Protein AF-A3IWV7-F1 (afdb_monomer_lite)

Foldseek 3Di:
DAAADDPVLLVVLVVVVNDVQVNVVSRVHAKDWAWDPDPPDPVPDLIFIKIQHGSVPKAQQVVVPLADPPQQQNVQSNQFIFGIDRPPPWTWTQRCDPVLHAWIWGPRDSRPRHWPNIFGQDSHPVRQVVVCVVVRNRGLPPDPPDDGPGID

Radius of gyration: 15.08 Å; chains: 1; bounding box: 34×34×36 Å

Sequence (152 aa):
MSLPASETELIKAYKRGVPKELLELYKLGNGMFIGYDSYSDASESHNFRLEIPELSKIQTVQSYGFVCEDAPLYNLTEKWWQFVDNGNGNWLAFDGNQEGYGRILDIFHEEVGYEECHGIIAESITELLDQLVQRDGTDWFGNEEWQPLGYV

pLDDT: mean 85.11, std 15.02, range [40.84, 98.38]

Structure (mmCIF, N/CA/C/O backbone):
data_AF-A3IWV7-F1
#
_entry.id   AF-A3IWV7-F1
#
loop_
_atom_site.group_PDB
_atom_site.id
_atom_site.type_symbol
_atom_site.label_atom_id
_atom_site.label_alt_id
_atom_site.label_comp_id
_atom_site.label_asym_id
_atom_site.label_entity_id
_atom_site.label_seq_id
_atom_site.pdbx_PDB_ins_code
_atom_site.Cartn_x
_atom_site.Cartn_y
_atom_site.Cartn_z
_atom_site.occupancy
_atom_site.B_iso_or_equiv
_atom_site.auth_seq_id
_atom_site.auth_comp_id
_atom_site.auth_asym_id
_atom_site.auth_atom_id
_atom_site.pdbx_PDB_model_num
ATOM 1 N N . MET A 1 1 ? 0.061 -8.131 20.150 1.00 60.25 1 MET A N 1
ATOM 2 C CA . MET A 1 1 ? -1.017 -7.734 19.222 1.00 60.25 1 MET A CA 1
ATOM 3 C C . MET A 1 1 ? -1.135 -6.221 19.297 1.00 60.25 1 MET A C 1
ATOM 5 O O . MET A 1 1 ? -1.269 -5.707 20.403 1.00 60.25 1 MET A O 1
ATOM 9 N N . SER A 1 2 ? -0.953 -5.520 18.181 1.00 77.62 2 SER A N 1
ATOM 10 C CA . SER A 1 2 ? -1.062 -4.058 18.114 1.00 77.62 2 SER A CA 1
ATOM 11 C C . SER A 1 2 ? -2.504 -3.611 18.326 1.00 77.62 2 SER A C 1
ATOM 13 O O . SER A 1 2 ? -3.426 -4.317 17.923 1.00 77.62 2 SER A O 1
ATOM 15 N N . LEU A 1 3 ? -2.709 -2.442 18.928 1.00 90.75 3 LEU A N 1
ATOM 16 C CA . LEU A 1 3 ? -4.048 -1.865 19.034 1.00 90.75 3 LEU A CA 1
ATOM 17 C C . LEU A 1 3 ? -4.524 -1.373 17.655 1.00 90.75 3 LEU A C 1
ATOM 19 O O . LEU A 1 3 ? -3.693 -0.922 16.869 1.00 90.75 3 LEU A O 1
ATOM 23 N N . PRO A 1 4 ? -5.831 -1.429 17.355 1.00 96.56 4 PRO A N 1
ATOM 24 C CA . PRO A 1 4 ? -6.414 -0.763 16.192 1.00 96.56 4 PRO A CA 1
ATOM 25 C C . PRO A 1 4 ? -6.127 0.739 16.145 1.00 96.56 4 PRO A C 1
ATOM 27 O O . PRO A 1 4 ? -5.966 1.382 17.185 1.00 96.56 4 PRO A O 1
ATOM 30 N N . ALA A 1 5 ? -6.152 1.315 14.943 1.00 97.25 5 ALA A N 1
ATOM 31 C CA . ALA A 1 5 ? -6.135 2.763 14.777 1.00 97.25 5 ALA A CA 1
ATOM 32 C C . ALA A 1 5 ? -7.418 3.376 15.359 1.00 97.25 5 ALA A C 1
ATOM 34 O O . ALA A 1 5 ? -8.520 2.843 15.201 1.00 97.25 5 ALA A O 1
ATOM 35 N N . SER A 1 6 ? -7.290 4.523 16.024 1.00 97.44 6 SER A N 1
ATOM 36 C CA . SER A 1 6 ? -8.445 5.255 16.536 1.00 97.44 6 SER A CA 1
ATOM 37 C C . SER A 1 6 ? -9.304 5.810 15.397 1.00 97.44 6 SER A C 1
ATOM 39 O O . SER A 1 6 ? -8.820 6.123 14.309 1.00 97.44 6 SER A O 1
ATOM 41 N N . GLU A 1 7 ? -10.590 6.040 15.666 1.00 97.75 7 GLU A N 1
ATOM 42 C CA . GLU A 1 7 ? -11.505 6.669 14.704 1.00 97.75 7 GLU A CA 1
ATOM 43 C C . GLU A 1 7 ? -10.975 8.022 14.196 1.00 97.75 7 GLU A C 1
ATOM 45 O O . GLU A 1 7 ? -11.086 8.353 13.015 1.00 97.75 7 GLU A O 1
ATOM 50 N N . THR A 1 8 ? -10.322 8.792 15.071 1.00 97.69 8 THR A N 1
ATOM 51 C CA . THR A 1 8 ? -9.720 10.077 14.696 1.00 97.69 8 THR A CA 1
ATOM 52 C C . THR A 1 8 ? -8.555 9.902 13.719 1.00 97.69 8 THR A C 1
ATOM 54 O O . THR A 1 8 ? -8.423 10.701 12.789 1.00 97.69 8 THR A O 1
ATOM 57 N N . GLU A 1 9 ? -7.713 8.882 13.899 1.00 97.81 9 GLU A N 1
ATOM 58 C CA . GLU A 1 9 ? -6.627 8.563 12.962 1.00 97.81 9 GLU A CA 1
ATOM 59 C C . GLU A 1 9 ? -7.178 8.104 11.612 1.00 97.81 9 GLU A C 1
ATOM 61 O O . GLU A 1 9 ? -6.749 8.622 10.581 1.00 97.81 9 GLU A O 1
ATOM 66 N N . LEU A 1 10 ? -8.189 7.230 11.613 1.00 98.38 10 LEU A N 1
ATOM 67 C CA . LEU A 1 10 ? -8.845 6.742 10.398 1.00 98.38 10 LEU A CA 1
ATOM 68 C C . LEU A 1 10 ? -9.474 7.887 9.590 1.00 98.38 10 LEU A C 1
ATOM 70 O O . LEU A 1 10 ? -9.272 7.978 8.381 1.00 98.38 10 LEU A O 1
ATOM 74 N N . ILE A 1 11 ? -10.176 8.818 10.246 1.00 98.19 11 ILE A N 1
ATOM 75 C CA . ILE A 1 11 ? -10.764 9.994 9.580 1.00 98.19 11 ILE A CA 1
ATOM 76 C C . ILE A 1 11 ? -9.675 10.895 8.988 1.00 98.19 11 ILE A C 1
ATOM 78 O O . ILE A 1 11 ? -9.832 11.410 7.878 1.00 98.19 11 ILE A O 1
ATOM 82 N N . LYS A 1 12 ? -8.573 11.118 9.716 1.00 97.75 12 LYS A N 1
ATOM 83 C CA . LYS A 1 12 ? -7.443 11.917 9.215 1.00 97.75 12 LYS A CA 1
ATOM 84 C C . LYS A 1 12 ? -6.786 11.250 8.007 1.00 97.75 12 LYS A C 1
ATOM 86 O O . LYS A 1 12 ? -6.522 11.934 7.024 1.00 97.75 12 LYS A O 1
ATOM 91 N N . ALA A 1 13 ? -6.559 9.942 8.062 1.00 97.69 13 ALA A N 1
ATOM 92 C CA . ALA A 1 13 ? -5.982 9.166 6.972 1.00 97.69 13 ALA A CA 1
ATOM 93 C C . ALA A 1 13 ? -6.886 9.145 5.731 1.00 97.69 13 ALA A C 1
ATOM 95 O O . ALA A 1 13 ? -6.418 9.415 4.628 1.00 97.69 13 ALA A O 1
ATOM 96 N N . TYR A 1 14 ? -8.196 8.960 5.909 1.00 97.94 14 TYR A N 1
ATOM 97 C CA . TYR A 1 14 ? -9.161 9.052 4.813 1.00 97.94 14 TYR A CA 1
ATOM 98 C C . TYR A 1 14 ? -9.111 10.419 4.115 1.00 97.94 14 TYR A C 1
ATOM 100 O O . TYR A 1 14 ? -9.069 10.498 2.892 1.00 97.94 14 TYR A O 1
ATOM 108 N N . LYS A 1 15 ? -9.037 11.515 4.885 1.00 97.19 15 LYS A N 1
ATOM 109 C CA . LYS A 1 15 ? -8.890 12.875 4.332 1.00 97.19 15 LYS A CA 1
ATOM 110 C C . LYS A 1 15 ? -7.560 13.101 3.607 1.00 97.19 15 LYS A C 1
ATOM 112 O O . LYS A 1 15 ? -7.509 13.958 2.733 1.00 97.19 15 LYS A O 1
ATOM 117 N N . ARG A 1 16 ? -6.505 12.359 3.964 1.00 95.38 16 ARG A N 1
ATOM 118 C CA . ARG A 1 16 ? -5.211 12.349 3.256 1.00 95.38 16 ARG A CA 1
ATOM 119 C C . ARG A 1 16 ? -5.251 11.546 1.950 1.00 95.38 16 ARG A C 1
ATOM 121 O O . ARG A 1 16 ? -4.288 11.611 1.201 1.00 95.38 16 ARG A O 1
ATOM 128 N N . GLY A 1 17 ? -6.329 10.806 1.683 1.00 96.44 17 GLY A N 1
ATOM 129 C CA . GLY A 1 17 ? -6.470 9.973 0.489 1.00 96.44 17 GLY A CA 1
ATOM 130 C C . GLY A 1 17 ? -6.049 8.516 0.675 1.00 96.44 17 GLY A C 1
ATOM 131 O O . GLY A 1 17 ? -5.929 7.811 -0.322 1.00 96.44 17 GLY A O 1
ATOM 132 N N . VAL A 1 18 ? -5.843 8.050 1.916 1.00 97.94 18 VAL A N 1
ATOM 133 C CA . VAL A 1 18 ? -5.539 6.633 2.170 1.00 97.94 18 VAL A CA 1
ATOM 134 C C . VAL A 1 18 ? -6.715 5.761 1.689 1.00 97.94 18 VAL A C 1
ATOM 136 O O . VAL A 1 18 ? -7.860 6.024 2.082 1.00 97.94 18 VAL A O 1
ATOM 139 N N . PRO A 1 19 ? -6.459 4.729 0.862 1.00 97.88 19 PRO A N 1
ATOM 140 C CA . PRO A 1 19 ? -7.468 3.806 0.361 1.00 97.88 19 PRO A CA 1
ATOM 141 C C . PRO A 1 19 ? -8.287 3.157 1.476 1.00 97.88 19 PRO A C 1
ATOM 143 O O . PRO A 1 19 ? -7.755 2.774 2.517 1.00 97.88 19 PRO A O 1
ATOM 146 N N . LYS A 1 20 ? -9.595 2.989 1.247 1.00 97.00 20 LYS A N 1
ATOM 147 C CA . LYS A 1 20 ? -10.505 2.399 2.243 1.00 97.00 20 LYS A CA 1
ATOM 148 C C . LYS A 1 20 ? -10.076 0.998 2.673 1.00 97.00 20 LYS A C 1
ATOM 150 O O . LYS A 1 20 ? -10.172 0.691 3.851 1.00 97.00 20 LYS A O 1
ATOM 155 N N . GLU A 1 21 ? -9.574 0.186 1.750 1.00 96.38 21 GLU A N 1
ATOM 156 C CA . GLU A 1 21 ? -9.116 -1.178 2.041 1.00 96.38 21 GLU A CA 1
ATOM 157 C C . GLU A 1 21 ? -7.912 -1.199 2.986 1.00 96.38 21 GLU A C 1
ATOM 159 O O . GLU A 1 21 ? -7.906 -1.967 3.947 1.00 96.38 21 GLU A O 1
ATOM 164 N N . LEU A 1 22 ? -6.960 -0.275 2.815 1.00 96.88 22 LEU A N 1
ATOM 165 C CA . LEU A 1 22 ? -5.904 -0.069 3.807 1.00 96.88 22 LEU A CA 1
ATOM 166 C C . LEU A 1 22 ? -6.488 0.358 5.158 1.00 96.88 22 LEU A C 1
ATOM 168 O O . LEU A 1 22 ? -6.085 -0.160 6.194 1.00 96.88 22 LEU A O 1
ATOM 172 N N . LEU A 1 23 ? -7.478 1.254 5.185 1.00 97.88 23 LEU A N 1
ATOM 173 C CA . LEU A 1 23 ? -8.120 1.647 6.446 1.00 97.88 23 LEU A CA 1
ATOM 174 C C . LEU A 1 23 ? -8.804 0.468 7.156 1.00 97.88 23 LEU A C 1
ATOM 176 O O . LEU A 1 23 ? -8.790 0.436 8.385 1.00 97.88 23 LEU A O 1
ATOM 180 N N . GLU A 1 24 ? -9.376 -0.496 6.426 1.00 97.06 24 GLU A N 1
ATOM 181 C CA . GLU A 1 24 ? -9.925 -1.721 7.027 1.00 97.06 24 GLU A CA 1
ATOM 182 C C . GLU A 1 24 ? -8.831 -2.562 7.695 1.00 97.06 24 GLU A C 1
ATOM 184 O O . GLU A 1 24 ? -9.027 -3.013 8.822 1.00 97.06 24 GLU A O 1
ATOM 189 N N . LEU A 1 25 ? -7.654 -2.695 7.072 1.00 95.44 25 LEU A N 1
ATOM 190 C CA . LEU A 1 25 ? -6.493 -3.334 7.698 1.00 95.44 25 LEU A CA 1
ATOM 191 C C . LEU A 1 25 ? -6.105 -2.622 9.007 1.00 95.44 25 LEU A C 1
ATOM 193 O O . LEU A 1 25 ? -5.918 -3.262 10.042 1.00 95.44 25 LEU A O 1
ATOM 197 N N . TYR A 1 26 ? -6.084 -1.287 9.006 1.00 97.06 26 TYR A N 1
ATOM 198 C CA . TYR A 1 26 ? -5.732 -0.492 10.188 1.00 97.06 26 TYR A CA 1
ATOM 199 C C . TYR A 1 26 ? -6.775 -0.508 11.317 1.00 97.06 26 TYR A C 1
ATOM 201 O O . TYR A 1 26 ? -6.450 -0.193 12.466 1.00 97.06 26 TYR A O 1
ATOM 209 N N . LYS A 1 27 ? -8.017 -0.922 11.038 1.00 96.69 27 LYS A N 1
ATOM 210 C CA . LYS A 1 27 ? -9.005 -1.237 12.087 1.00 96.69 27 LYS A CA 1
ATOM 211 C C . LYS A 1 27 ? -8.694 -2.545 12.813 1.00 96.69 27 LYS A C 1
ATOM 213 O O . LYS A 1 27 ? -9.214 -2.756 13.905 1.00 96.69 27 LYS A O 1
ATOM 218 N N . LEU A 1 28 ? -7.880 -3.419 12.222 1.00 94.00 28 LEU A N 1
ATOM 219 C CA . LEU A 1 28 ? -7.445 -4.667 12.847 1.00 94.00 28 LEU A CA 1
ATOM 220 C C . LEU A 1 28 ? -6.178 -4.452 13.684 1.00 94.00 28 LEU A C 1
ATOM 222 O O . LEU A 1 28 ? -6.059 -5.023 14.767 1.00 94.00 28 LEU A O 1
ATOM 226 N N . GLY A 1 29 ? -5.269 -3.584 13.231 1.00 93.94 29 GLY A N 1
ATOM 227 C CA . GLY A 1 29 ? -4.058 -3.231 13.969 1.00 93.94 29 GLY A CA 1
ATOM 228 C C . GLY A 1 29 ? -3.319 -2.025 13.388 1.00 93.94 29 GLY A C 1
ATOM 229 O O . GLY A 1 29 ? -3.317 -1.805 12.184 1.00 93.94 29 GLY A O 1
ATOM 230 N N . ASN A 1 30 ? -2.686 -1.231 14.251 1.00 94.94 30 ASN A N 1
ATOM 231 C CA . ASN A 1 30 ? -1.928 -0.034 13.894 1.00 94.94 30 ASN A CA 1
ATOM 232 C C . ASN A 1 30 ? -0.460 -0.201 14.304 1.00 94.94 30 ASN A C 1
ATOM 234 O O . ASN A 1 30 ? -0.124 -0.004 15.472 1.00 94.94 30 ASN A O 1
ATOM 238 N N . GLY A 1 31 ? 0.392 -0.600 13.356 1.00 91.62 31 GLY A N 1
ATOM 239 C CA . GLY A 1 31 ? 1.770 -1.017 13.637 1.00 91.62 31 GLY A CA 1
ATOM 240 C C . GLY A 1 31 ? 1.856 -2.522 13.892 1.00 91.62 31 GLY A C 1
ATOM 241 O O . GLY A 1 31 ? 1.871 -2.955 15.043 1.00 91.62 31 GLY A O 1
ATOM 242 N N . MET A 1 32 ? 1.869 -3.326 12.831 1.00 89.19 32 MET A N 1
ATOM 243 C CA . MET A 1 32 ? 1.891 -4.790 12.905 1.00 89.19 32 MET A CA 1
ATOM 244 C C . MET A 1 32 ? 3.212 -5.344 12.385 1.00 89.19 32 MET A C 1
ATOM 246 O O . MET A 1 32 ? 3.907 -4.699 11.612 1.00 89.19 32 MET A O 1
ATOM 250 N N . PHE A 1 33 ? 3.525 -6.571 12.782 1.00 85.31 33 PHE A N 1
ATOM 251 C CA . PHE A 1 33 ? 4.607 -7.340 12.188 1.00 85.31 33 PHE A CA 1
ATOM 252 C C . PHE A 1 33 ? 4.053 -8.671 11.702 1.00 85.31 33 PHE A C 1
ATOM 254 O O . PHE A 1 33 ? 3.250 -9.292 12.404 1.00 85.31 33 PHE A O 1
ATOM 261 N N . ILE A 1 34 ? 4.477 -9.085 10.515 1.00 78.88 34 ILE A N 1
ATOM 262 C CA . ILE A 1 34 ? 4.152 -10.368 9.901 1.00 78.88 34 ILE A CA 1
ATOM 263 C C . ILE A 1 34 ? 5.469 -11.123 9.709 1.00 78.88 34 ILE A C 1
ATOM 265 O O . ILE A 1 34 ? 6.435 -10.555 9.206 1.00 78.88 34 ILE A O 1
ATOM 269 N N . GLY A 1 35 ? 5.516 -12.383 10.139 1.00 70.88 35 GLY A N 1
ATOM 270 C CA . GLY A 1 35 ? 6.710 -13.229 10.067 1.00 70.88 35 GLY A CA 1
ATOM 271 C C . GLY A 1 35 ? 7.122 -13.810 11.422 1.00 70.88 35 GLY A C 1
ATOM 272 O O . GLY A 1 35 ? 6.458 -13.594 12.441 1.00 70.88 35 G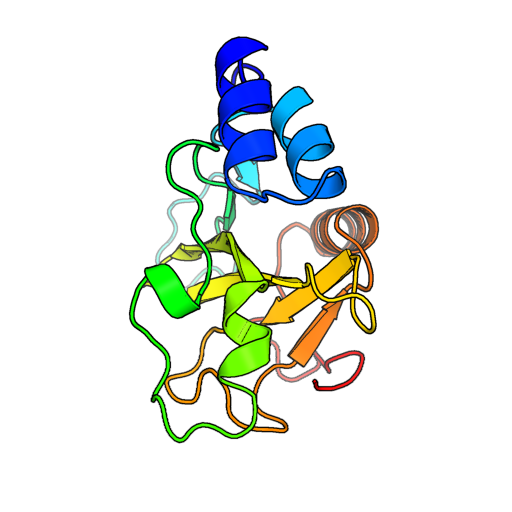LY A O 1
ATOM 273 N N . TYR A 1 36 ? 8.211 -14.578 11.423 1.00 61.16 36 TYR A N 1
ATOM 274 C CA . TYR A 1 36 ? 8.732 -15.259 12.610 1.00 61.16 36 TYR A CA 1
ATOM 275 C C . TYR A 1 36 ? 9.592 -14.347 13.500 1.00 61.16 36 TYR A C 1
ATOM 277 O O . TYR A 1 36 ? 10.303 -13.466 13.031 1.00 61.16 36 TYR A O 1
ATOM 285 N N . ASP A 1 37 ? 9.553 -14.604 14.811 1.00 51.22 37 ASP A N 1
ATOM 286 C CA . ASP A 1 37 ? 10.206 -13.812 15.872 1.00 51.22 37 ASP A CA 1
ATOM 287 C C . ASP A 1 37 ? 11.738 -14.024 15.961 1.00 51.22 37 ASP A C 1
ATOM 289 O O . ASP A 1 37 ? 12.402 -13.531 16.876 1.00 51.22 37 ASP A O 1
ATOM 293 N N . SER A 1 38 ? 12.334 -14.792 15.042 1.00 48.41 38 SER A N 1
ATOM 294 C CA . SER A 1 38 ? 13.774 -15.041 15.051 1.00 48.41 38 SER A CA 1
ATOM 295 C C . SER A 1 38 ? 14.516 -13.901 14.358 1.00 48.41 38 SER A C 1
ATOM 297 O O . SER A 1 38 ? 14.610 -13.863 13.137 1.00 48.41 38 SER A O 1
ATOM 299 N N . TYR A 1 39 ? 15.117 -13.021 15.162 1.00 44.22 39 TYR A N 1
ATOM 300 C CA . TYR A 1 39 ? 16.216 -12.103 14.808 1.00 44.22 39 TYR A CA 1
ATOM 301 C C . TYR A 1 39 ? 17.491 -12.851 14.341 1.00 44.22 39 TYR A C 1
ATOM 303 O O . TYR A 1 39 ? 18.609 -12.471 14.693 1.00 44.22 39 TYR A O 1
ATOM 311 N N . SER A 1 40 ? 17.367 -13.975 13.635 1.00 40.84 40 SER A N 1
ATOM 312 C CA . SER A 1 40 ? 18.531 -14.634 13.056 1.00 40.84 40 SER A CA 1
ATOM 313 C C . SER A 1 40 ? 19.023 -13.819 11.868 1.00 40.84 40 SER A C 1
ATOM 315 O O . SER A 1 40 ? 18.240 -13.289 11.085 1.00 40.84 40 SER A O 1
ATOM 317 N N . ASP A 1 41 ? 20.342 -13.684 11.824 1.00 42.53 41 ASP A N 1
ATOM 318 C CA . ASP A 1 41 ? 21.130 -12.988 10.818 1.00 42.53 41 ASP A CA 1
ATOM 319 C C . ASP A 1 41 ? 20.528 -13.165 9.412 1.00 42.53 41 ASP A C 1
ATOM 321 O O . ASP A 1 41 ? 20.254 -14.292 8.987 1.00 42.53 41 ASP A O 1
ATOM 325 N N . ALA A 1 42 ? 20.339 -12.060 8.680 1.00 44.44 42 ALA A N 1
ATOM 326 C CA . ALA A 1 42 ? 19.766 -12.052 7.326 1.00 44.44 42 ALA A CA 1
ATOM 327 C C . ALA A 1 42 ? 20.579 -12.897 6.318 1.00 44.44 42 ALA A C 1
ATOM 329 O O . ALA A 1 42 ? 20.162 -13.094 5.180 1.00 44.44 42 ALA A O 1
ATOM 330 N N . SER A 1 43 ? 21.748 -13.393 6.733 1.00 45.22 43 SER A N 1
ATOM 331 C CA . SER A 1 43 ? 22.605 -14.305 5.985 1.00 45.22 43 SER A CA 1
ATOM 332 C C . SER A 1 43 ? 22.215 -15.788 6.103 1.00 45.22 43 SER A C 1
ATOM 334 O O . SER A 1 43 ? 22.600 -16.557 5.225 1.00 45.22 43 SER A O 1
ATOM 336 N N . GLU A 1 44 ? 21.458 -16.209 7.129 1.00 41.41 44 GLU A N 1
ATOM 337 C CA . GLU A 1 44 ? 21.200 -17.641 7.392 1.00 41.41 44 GLU A CA 1
ATOM 338 C C . GLU A 1 44 ? 19.720 -18.041 7.510 1.00 41.41 44 GLU A C 1
ATOM 340 O O . GLU A 1 44 ? 19.402 -19.216 7.326 1.00 41.41 44 GLU A O 1
ATOM 345 N N . SER A 1 45 ? 18.791 -17.108 7.746 1.00 46.28 45 SER A N 1
ATOM 346 C CA . SER A 1 45 ? 17.353 -17.411 7.733 1.00 46.28 45 SER A CA 1
ATOM 347 C C . SER A 1 45 ? 16.627 -16.572 6.694 1.00 46.28 45 SER A C 1
ATOM 349 O O . SER A 1 45 ? 16.580 -15.355 6.819 1.00 46.28 45 SER A O 1
ATOM 351 N N . HIS A 1 46 ? 15.989 -17.215 5.717 1.00 50.62 46 HIS A N 1
ATOM 352 C CA . HIS A 1 46 ? 15.091 -16.579 4.736 1.00 50.62 46 HIS A CA 1
ATOM 353 C C . HIS A 1 46 ? 13.747 -16.155 5.377 1.00 50.62 46 HIS A C 1
ATOM 355 O O . HIS A 1 46 ? 12.705 -16.138 4.730 1.00 50.62 46 HIS A O 1
ATOM 361 N N . ASN A 1 47 ? 13.760 -15.872 6.681 1.00 52.62 47 ASN A N 1
ATOM 362 C CA . ASN A 1 47 ? 12.600 -15.486 7.464 1.00 52.62 47 ASN A CA 1
ATOM 363 C C . ASN A 1 47 ? 12.636 -13.970 7.606 1.00 52.62 47 ASN A C 1
ATOM 365 O O . ASN A 1 47 ? 13.321 -13.436 8.480 1.00 52.62 47 ASN A O 1
ATOM 369 N N . PHE A 1 48 ? 11.922 -13.280 6.725 1.00 58.81 48 PHE A N 1
ATOM 370 C CA . PHE A 1 48 ? 11.770 -11.837 6.813 1.00 58.81 48 PHE A CA 1
ATOM 371 C C . PHE A 1 48 ? 10.704 -11.476 7.848 1.00 58.81 48 PHE A C 1
ATOM 373 O O . PHE A 1 48 ? 9.732 -12.203 8.077 1.00 58.81 48 PHE A O 1
ATOM 380 N N . ARG A 1 49 ? 10.902 -10.329 8.501 1.00 72.69 49 ARG A N 1
ATOM 381 C CA . ARG A 1 49 ? 9.892 -9.702 9.349 1.00 72.69 49 ARG A CA 1
ATOM 382 C C . ARG A 1 49 ? 9.364 -8.494 8.598 1.00 72.69 49 ARG A C 1
ATOM 384 O O . ARG A 1 49 ? 9.996 -7.444 8.606 1.00 72.69 49 ARG A O 1
ATOM 391 N N . LEU A 1 50 ? 8.196 -8.653 7.993 1.00 82.62 50 LEU A N 1
ATOM 392 C CA . LEU A 1 50 ? 7.483 -7.562 7.352 1.00 82.62 50 LEU A CA 1
ATOM 393 C C . LEU A 1 50 ? 6.865 -6.678 8.434 1.00 82.62 50 LEU A C 1
ATOM 395 O O . LEU A 1 50 ? 6.131 -7.158 9.302 1.00 82.62 50 LEU A O 1
ATOM 399 N N . GLU A 1 51 ? 7.148 -5.386 8.399 1.00 88.12 51 GLU A N 1
ATOM 400 C CA . GLU A 1 51 ? 6.495 -4.390 9.239 1.00 88.12 51 GLU A CA 1
ATOM 401 C C . GLU A 1 51 ? 5.366 -3.729 8.450 1.00 88.12 51 GLU A C 1
ATOM 403 O O . GLU A 1 51 ? 5.566 -3.226 7.355 1.00 88.12 51 GLU A O 1
ATOM 408 N N . ILE A 1 52 ? 4.165 -3.687 9.017 1.00 92.31 52 ILE A N 1
ATOM 409 C CA . ILE A 1 52 ? 3.118 -2.764 8.581 1.00 92.31 52 ILE A CA 1
ATOM 410 C C . ILE A 1 52 ? 3.206 -1.569 9.528 1.00 92.31 52 ILE A C 1
ATOM 412 O O . ILE A 1 52 ? 2.775 -1.704 10.681 1.00 92.31 52 ILE A O 1
ATOM 416 N N . PRO A 1 53 ? 3.750 -0.412 9.105 1.00 93.56 53 PRO A N 1
ATOM 417 C CA . PRO A 1 53 ? 3.955 0.717 10.001 1.00 93.56 53 PRO A CA 1
ATOM 418 C C . PRO A 1 53 ? 2.634 1.257 10.532 1.00 93.56 53 PRO A C 1
ATOM 420 O O . PRO A 1 53 ? 1.558 0.979 10.006 1.00 93.56 53 PRO A O 1
ATOM 423 N N . GLU A 1 54 ? 2.709 2.113 11.546 1.00 95.94 54 GLU A N 1
ATOM 424 C CA . GLU A 1 54 ? 1.551 2.891 11.984 1.00 95.94 54 GLU A CA 1
ATOM 425 C C . GLU A 1 54 ? 0.938 3.697 10.822 1.00 95.94 54 GLU A C 1
ATOM 427 O O . GLU A 1 54 ? 1.645 4.271 9.993 1.00 95.94 54 GLU A O 1
ATOM 432 N N . LEU A 1 55 ? -0.389 3.834 10.815 1.00 97.25 55 LEU A N 1
ATOM 433 C CA . LEU A 1 55 ? -1.167 4.588 9.824 1.00 97.25 55 LEU A CA 1
ATOM 434 C C . LEU A 1 55 ? -0.706 6.049 9.680 1.00 97.25 55 LEU A C 1
ATOM 436 O O . LEU A 1 55 ? -0.865 6.693 8.640 1.00 97.25 55 LEU A O 1
ATOM 440 N N . SER A 1 56 ? -0.147 6.610 10.749 1.00 95.44 56 SER A N 1
ATOM 441 C CA . SER A 1 56 ? 0.424 7.956 10.752 1.00 95.44 56 SER A CA 1
ATOM 442 C C . SER A 1 56 ? 1.682 8.065 9.880 1.00 95.44 56 SER A C 1
ATOM 444 O O . SER A 1 56 ? 1.958 9.151 9.370 1.00 95.44 56 SER A O 1
ATOM 446 N N . LYS A 1 57 ? 2.408 6.958 9.689 1.00 94.25 57 LYS A N 1
ATOM 447 C CA . LYS A 1 57 ? 3.710 6.888 9.017 1.00 94.25 57 LYS A CA 1
ATOM 448 C C . LYS A 1 57 ? 3.616 6.506 7.547 1.00 94.25 57 LYS A C 1
ATOM 450 O O . LYS A 1 57 ? 4.512 6.887 6.806 1.00 94.25 57 LYS A O 1
ATOM 455 N N . ILE A 1 58 ? 2.555 5.816 7.118 1.00 95.00 58 ILE A N 1
ATOM 456 C CA . ILE A 1 58 ? 2.401 5.474 5.699 1.00 95.00 58 ILE A CA 1
ATOM 457 C C . ILE A 1 58 ? 2.249 6.731 4.848 1.00 95.00 58 ILE A C 1
ATOM 459 O O . ILE A 1 58 ? 1.595 7.707 5.245 1.00 95.00 58 ILE A O 1
ATOM 463 N N . GLN A 1 59 ? 2.857 6.707 3.673 1.00 95.12 59 GLN A N 1
ATOM 464 C CA . GLN A 1 59 ? 2.883 7.810 2.721 1.00 95.12 59 GLN A CA 1
ATOM 465 C C . GLN A 1 59 ? 2.745 7.261 1.306 1.00 95.12 59 GLN A C 1
ATOM 467 O O . GLN A 1 59 ? 2.864 6.057 1.073 1.00 95.12 59 GLN A O 1
ATOM 472 N N . THR A 1 60 ? 2.469 8.153 0.359 1.00 95.81 60 THR A N 1
ATOM 473 C CA . THR A 1 60 ? 2.561 7.779 -1.047 1.00 95.81 60 THR A CA 1
ATOM 474 C C . THR A 1 60 ? 4.027 7.656 -1.434 1.00 95.81 60 THR A C 1
ATOM 476 O O . THR A 1 60 ? 4.876 8.358 -0.878 1.00 95.81 60 THR A O 1
ATOM 479 N N . VAL A 1 61 ? 4.319 6.794 -2.401 1.00 93.50 61 VAL A N 1
ATOM 480 C CA . VAL A 1 61 ? 5.670 6.590 -2.935 1.00 93.50 61 VAL A CA 1
ATOM 481 C C . VAL A 1 61 ? 6.297 7.924 -3.349 1.00 93.50 61 VAL A C 1
ATOM 483 O O . VAL A 1 61 ? 7.433 8.233 -2.990 1.00 93.50 61 VAL A O 1
ATOM 486 N N . GLN A 1 62 ? 5.515 8.764 -4.023 1.00 91.62 62 GLN A N 1
ATOM 487 C CA . GLN A 1 62 ? 5.952 10.088 -4.446 1.00 91.62 62 GLN A CA 1
ATOM 488 C C . GLN A 1 62 ? 6.277 11.026 -3.269 1.00 91.62 62 GLN A C 1
ATOM 490 O O . GLN A 1 62 ? 7.256 11.765 -3.326 1.00 91.62 62 GLN A O 1
ATOM 495 N N . SER A 1 63 ? 5.493 10.989 -2.183 1.00 90.75 63 SER A N 1
ATOM 496 C CA . S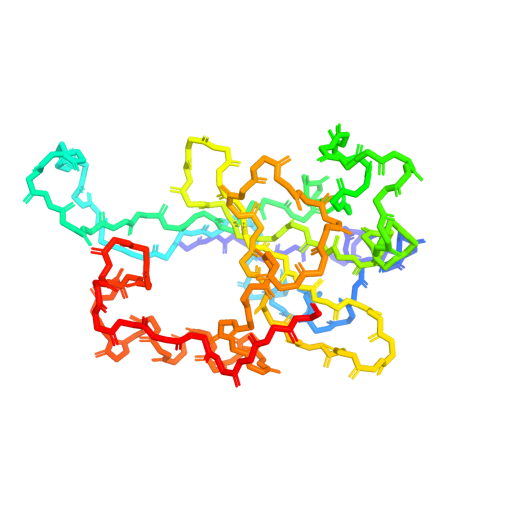ER A 1 63 ? 5.719 11.846 -1.005 1.00 90.75 63 SER A CA 1
ATOM 497 C C . SER A 1 63 ? 6.985 11.472 -0.236 1.00 90.75 63 SER A C 1
ATOM 499 O O . SER A 1 63 ? 7.586 12.334 0.404 1.00 90.75 63 SER A O 1
ATOM 501 N N . TYR A 1 64 ? 7.378 10.197 -0.289 1.00 84.81 64 TYR A N 1
ATOM 502 C CA . TYR A 1 64 ? 8.584 9.706 0.372 1.00 84.81 64 TYR A CA 1
ATOM 503 C C . TYR A 1 64 ? 9.870 10.136 -0.366 1.00 84.81 64 TYR A C 1
ATOM 505 O O . TYR A 1 64 ? 10.923 10.249 0.257 1.00 84.81 64 TYR A O 1
ATOM 513 N N . GLY A 1 65 ? 9.772 10.463 -1.664 1.00 75.75 65 GLY A N 1
ATOM 514 C CA . GLY A 1 65 ? 10.836 11.121 -2.438 1.00 75.75 65 GLY A CA 1
ATOM 515 C C . GLY A 1 65 ? 11.713 10.203 -3.297 1.00 75.75 65 GLY A C 1
ATOM 516 O O . GLY A 1 65 ? 12.813 10.606 -3.662 1.00 75.75 65 GLY A O 1
ATOM 517 N N . PHE A 1 66 ? 11.248 8.994 -3.625 1.00 74.56 66 PHE A N 1
ATOM 518 C CA . PHE A 1 66 ? 12.027 7.968 -4.344 1.00 74.56 66 PHE A CA 1
ATOM 519 C C . PHE A 1 66 ? 11.728 7.862 -5.849 1.00 74.56 66 PHE A C 1
ATOM 521 O O . PHE A 1 66 ? 12.137 6.897 -6.482 1.00 74.56 66 PHE A O 1
ATOM 528 N N . VAL A 1 67 ? 11.013 8.825 -6.438 1.00 88.50 67 VAL A N 1
ATOM 529 C CA . VAL A 1 67 ? 10.563 8.747 -7.840 1.00 88.50 67 VAL A CA 1
ATOM 530 C C . VAL A 1 67 ? 11.133 9.909 -8.639 1.00 88.50 67 VAL A C 1
ATOM 532 O O . VAL A 1 67 ? 10.974 11.067 -8.249 1.00 88.50 6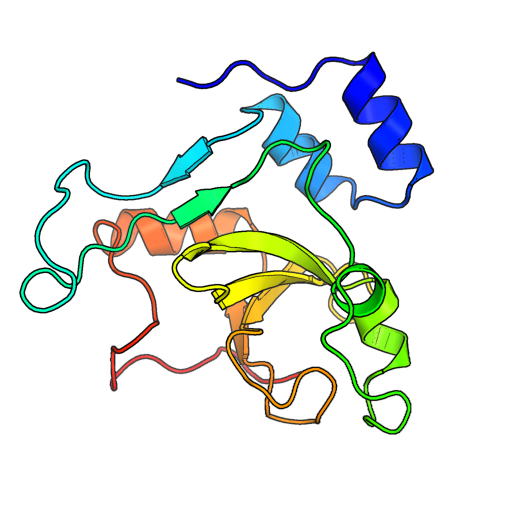7 VAL A O 1
ATOM 535 N N . CYS A 1 68 ? 11.773 9.611 -9.767 1.00 89.62 68 CYS A N 1
ATOM 536 C CA . CYS A 1 68 ? 12.222 10.633 -10.706 1.00 89.62 68 CYS A CA 1
ATOM 537 C C . CYS A 1 68 ? 11.019 11.262 -11.430 1.00 89.62 68 CYS A C 1
ATOM 539 O O . CYS A 1 68 ? 10.123 10.552 -11.880 1.00 89.62 68 CYS A O 1
ATOM 541 N N . GLU A 1 69 ? 10.998 12.592 -11.564 1.00 90.88 69 GLU A N 1
ATOM 542 C CA . GLU A 1 69 ? 9.880 13.323 -12.192 1.00 90.88 69 GLU A CA 1
ATOM 543 C C . GLU A 1 69 ? 9.671 12.982 -13.677 1.00 90.88 69 GLU A C 1
ATOM 545 O O . GLU A 1 69 ? 8.590 13.206 -14.219 1.00 90.88 69 GLU A O 1
ATOM 550 N N . ASP A 1 70 ? 10.701 12.456 -14.340 1.00 91.62 70 ASP A N 1
ATOM 551 C CA . ASP A 1 70 ? 10.680 12.014 -15.733 1.00 91.62 70 ASP A CA 1
ATOM 552 C C . ASP A 1 70 ? 10.321 10.530 -15.906 1.00 91.62 70 ASP A C 1
ATOM 554 O O . ASP A 1 70 ? 10.206 10.063 -17.041 1.00 91.62 70 ASP A O 1
ATOM 558 N N . ALA A 1 71 ? 10.105 9.796 -14.810 1.00 92.88 71 ALA A N 1
ATOM 559 C CA . ALA A 1 71 ? 9.707 8.399 -14.868 1.00 92.88 71 ALA A CA 1
ATOM 560 C C . ALA A 1 71 ? 8.317 8.257 -15.540 1.00 92.88 71 ALA A C 1
ATOM 562 O O . ALA A 1 71 ? 7.391 9.001 -15.192 1.00 92.88 71 ALA A O 1
ATOM 563 N N . PRO A 1 72 ? 8.117 7.308 -16.476 1.00 94.31 72 PRO A N 1
ATOM 564 C CA . PRO A 1 72 ? 6.864 7.172 -17.231 1.00 94.31 72 PRO A CA 1
ATOM 565 C C . PRO A 1 72 ? 5.603 7.050 -16.363 1.00 94.31 72 PRO A C 1
ATOM 567 O O . PRO A 1 72 ? 4.558 7.618 -16.688 1.00 94.31 72 PRO A O 1
ATOM 570 N N . LEU A 1 73 ? 5.710 6.353 -15.230 1.00 94.12 73 LEU A N 1
ATOM 571 C CA . LEU A 1 73 ? 4.620 6.111 -14.286 1.00 94.12 73 LEU A CA 1
ATOM 572 C C . LEU A 1 73 ? 4.611 7.108 -13.118 1.00 94.12 73 LEU A C 1
ATOM 574 O O . LEU A 1 73 ? 3.875 6.894 -12.155 1.00 94.12 73 LEU A O 1
ATOM 578 N N . TYR A 1 74 ? 5.373 8.210 -13.179 1.00 94.56 74 TYR A N 1
ATOM 579 C CA . TYR A 1 74 ? 5.490 9.199 -12.095 1.00 94.56 74 TYR A CA 1
ATOM 580 C C . TYR A 1 74 ? 4.129 9.614 -11.517 1.00 94.56 74 TYR A C 1
ATOM 582 O O . TYR A 1 74 ? 3.929 9.595 -10.302 1.00 94.56 74 TYR A O 1
ATOM 590 N N . ASN A 1 75 ? 3.151 9.889 -12.384 1.00 94.88 75 ASN A N 1
ATOM 591 C CA . ASN A 1 75 ? 1.806 10.287 -11.964 1.00 94.88 75 ASN A CA 1
ATOM 592 C C . ASN A 1 75 ? 1.044 9.175 -11.225 1.00 94.88 75 ASN A C 1
ATOM 594 O O . ASN A 1 75 ? 0.216 9.479 -10.376 1.00 94.88 75 ASN A O 1
ATOM 598 N N . LEU A 1 76 ? 1.303 7.896 -11.517 1.00 95.25 76 LEU A N 1
ATOM 599 C CA . LEU A 1 76 ? 0.654 6.784 -10.812 1.00 95.25 76 LEU A CA 1
ATOM 600 C C . LEU A 1 76 ? 1.178 6.642 -9.381 1.00 95.25 76 LEU A C 1
ATOM 602 O O . LEU A 1 76 ? 0.409 6.313 -8.472 1.00 95.25 76 LEU A O 1
ATOM 606 N N . THR A 1 77 ? 2.459 6.958 -9.163 1.00 94.88 77 THR A N 1
ATOM 607 C CA . THR A 1 77 ? 3.114 6.852 -7.849 1.00 94.88 77 THR A CA 1
ATOM 608 C C . THR A 1 77 ? 2.515 7.789 -6.791 1.00 94.88 77 THR A C 1
ATOM 610 O O . THR A 1 77 ? 2.695 7.567 -5.590 1.00 94.88 77 THR A O 1
ATOM 613 N N . GLU A 1 78 ? 1.730 8.792 -7.208 1.00 95.50 78 GLU A N 1
ATOM 614 C CA . GLU A 1 78 ? 0.968 9.673 -6.315 1.00 95.50 78 GLU A CA 1
ATOM 615 C C . GLU A 1 78 ? -0.113 8.912 -5.525 1.00 95.50 78 GLU A C 1
ATOM 617 O O . GLU A 1 78 ? -0.538 9.366 -4.463 1.00 95.50 78 GLU A O 1
ATOM 622 N N . LYS A 1 79 ? -0.567 7.755 -6.031 1.00 96.69 79 LYS A N 1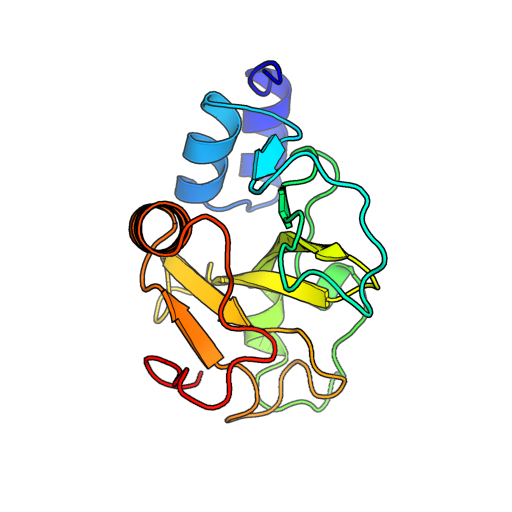
ATOM 623 C CA . LYS A 1 79 ? -1.589 6.904 -5.392 1.00 96.69 79 LYS A CA 1
ATOM 624 C C . LYS A 1 79 ? -1.070 5.533 -4.994 1.00 96.69 79 LYS A C 1
ATOM 626 O O . LYS A 1 79 ? -1.855 4.715 -4.524 1.00 96.69 79 LYS A O 1
ATOM 631 N N . TRP A 1 80 ? 0.224 5.282 -5.136 1.00 96.62 80 TRP A N 1
ATOM 632 C CA . TRP A 1 80 ? 0.860 4.090 -4.591 1.00 96.62 80 TRP A CA 1
ATOM 633 C C . TRP A 1 80 ? 1.209 4.351 -3.130 1.00 96.62 80 TRP A C 1
ATOM 635 O O . TRP A 1 80 ? 1.967 5.270 -2.836 1.00 96.62 80 TRP A O 1
ATOM 645 N N . TRP A 1 81 ? 0.628 3.590 -2.204 1.00 97.06 81 TRP A N 1
ATOM 646 C CA . TRP A 1 81 ? 0.779 3.795 -0.760 1.00 97.06 81 TRP A CA 1
ATOM 647 C C . TRP A 1 81 ? 1.715 2.762 -0.152 1.00 97.06 81 TRP A C 1
ATOM 649 O O . TRP A 1 81 ? 1.355 1.592 -0.071 1.00 97.06 81 TRP A O 1
ATOM 659 N N . GLN A 1 82 ? 2.878 3.200 0.326 1.00 94.56 82 GLN A N 1
ATOM 660 C CA . GLN A 1 82 ? 3.846 2.349 1.017 1.00 94.56 82 GLN A CA 1
ATOM 661 C C . GLN A 1 82 ? 3.277 1.909 2.367 1.00 94.56 82 GLN A C 1
ATOM 663 O O . GLN A 1 82 ? 3.087 2.743 3.256 1.00 94.56 82 GLN A O 1
ATOM 668 N N . PHE A 1 83 ? 2.960 0.622 2.510 1.00 94.44 83 PHE A N 1
ATOM 669 C CA . PHE A 1 83 ? 2.263 0.115 3.700 1.00 94.44 83 PHE A CA 1
ATOM 670 C C . PHE A 1 83 ? 2.874 -1.148 4.307 1.00 94.44 83 PHE A C 1
ATOM 672 O O . PHE A 1 83 ? 2.510 -1.491 5.429 1.00 94.44 83 PHE A O 1
ATOM 679 N N . VAL A 1 84 ? 3.804 -1.806 3.612 1.00 92.25 84 VAL A N 1
ATOM 680 C CA . VAL A 1 84 ? 4.611 -2.901 4.164 1.00 92.25 84 VAL A CA 1
ATOM 681 C C . VAL A 1 84 ? 6.080 -2.573 3.947 1.00 92.25 84 VAL A C 1
ATOM 683 O O . VAL A 1 84 ? 6.477 -2.305 2.819 1.00 92.25 84 VAL A O 1
ATOM 686 N N . ASP A 1 85 ? 6.865 -2.592 5.013 1.00 88.00 85 ASP A N 1
ATOM 687 C CA . ASP A 1 85 ? 8.316 -2.433 5.023 1.00 88.00 85 ASP A CA 1
ATOM 688 C C . ASP A 1 85 ? 8.955 -3.816 5.216 1.00 88.00 85 ASP A C 1
ATOM 690 O O . ASP A 1 85 ? 8.656 -4.515 6.187 1.00 88.00 85 ASP A O 1
ATOM 694 N N . ASN A 1 86 ? 9.814 -4.227 4.285 1.00 79.25 86 ASN A N 1
ATOM 695 C CA . ASN A 1 86 ? 10.599 -5.462 4.370 1.00 79.25 86 ASN A CA 1
ATOM 696 C C . ASN A 1 86 ? 11.936 -5.260 5.117 1.00 79.25 86 ASN A C 1
ATOM 698 O O . ASN A 1 86 ? 12.771 -6.158 5.217 1.00 79.25 86 ASN A O 1
ATOM 702 N N . GLY A 1 87 ? 12.171 -4.060 5.646 1.00 72.62 87 GLY A N 1
ATOM 703 C CA . GLY A 1 87 ? 13.453 -3.642 6.187 1.00 72.62 87 GLY A CA 1
ATOM 704 C C . GLY A 1 87 ? 14.404 -3.149 5.094 1.00 72.62 87 GLY A C 1
ATOM 705 O O . GLY A 1 87 ? 14.212 -3.362 3.899 1.00 72.62 87 GLY A O 1
ATOM 706 N N . ASN A 1 88 ? 15.459 -2.442 5.512 1.00 71.12 88 ASN A N 1
ATOM 707 C CA . ASN A 1 88 ? 16.473 -1.846 4.627 1.00 71.12 88 ASN A CA 1
ATOM 708 C C . ASN A 1 88 ? 15.934 -0.864 3.565 1.00 71.12 88 ASN A C 1
ATOM 710 O O . ASN A 1 88 ? 16.640 -0.563 2.608 1.00 71.12 88 ASN A O 1
ATOM 714 N N . GLY A 1 89 ? 14.730 -0.312 3.755 1.00 70.50 89 GLY A N 1
ATOM 715 C CA . GLY A 1 89 ? 14.138 0.656 2.827 1.00 70.50 89 GLY A CA 1
ATOM 716 C C . GLY A 1 89 ? 13.418 0.027 1.632 1.00 70.50 89 GLY A C 1
ATOM 717 O O . GLY A 1 89 ? 13.086 0.749 0.696 1.00 70.50 89 GLY A O 1
ATOM 718 N N . ASN A 1 90 ? 13.151 -1.279 1.677 1.00 81.12 90 ASN A N 1
ATOM 719 C CA . ASN A 1 90 ? 12.398 -2.008 0.662 1.00 81.12 90 ASN A CA 1
ATOM 720 C C . ASN A 1 90 ? 10.916 -2.067 1.050 1.00 81.12 90 ASN A C 1
ATOM 722 O O . ASN A 1 90 ? 10.560 -2.638 2.078 1.00 81.12 90 ASN A O 1
ATOM 726 N N . TRP A 1 91 ? 10.046 -1.488 0.222 1.00 89.06 91 TRP A N 1
ATOM 727 C CA . TRP A 1 91 ? 8.618 -1.343 0.507 1.00 89.06 91 TRP A CA 1
ATOM 728 C C . TRP A 1 91 ? 7.707 -2.080 -0.468 1.00 89.06 91 TRP A C 1
ATOM 730 O O . TRP A 1 91 ? 8.024 -2.238 -1.641 1.00 89.06 91 TRP A O 1
ATOM 740 N N . LEU A 1 92 ? 6.524 -2.448 0.012 1.00 92.50 92 LEU A N 1
ATOM 741 C CA . LEU A 1 92 ? 5.384 -2.737 -0.846 1.00 92.50 92 LEU A CA 1
ATOM 742 C C . LEU A 1 92 ? 4.426 -1.573 -0.845 1.00 92.50 92 LEU A C 1
ATOM 744 O O . LEU A 1 92 ? 4.124 -0.978 0.201 1.00 92.50 92 LEU A O 1
ATOM 748 N N . ALA A 1 93 ? 3.907 -1.298 -2.032 1.00 95.56 93 ALA A N 1
ATOM 749 C CA . ALA A 1 93 ? 2.861 -0.324 -2.223 1.00 95.56 93 ALA A CA 1
ATOM 750 C C . ALA A 1 93 ? 1.510 -0.996 -2.442 1.00 95.56 93 ALA A C 1
ATOM 752 O O . ALA A 1 93 ? 1.390 -1.995 -3.138 1.00 95.56 93 ALA A O 1
ATOM 753 N N . PHE A 1 94 ? 0.470 -0.396 -1.885 1.00 97.81 94 PHE A N 1
ATOM 754 C CA . PHE A 1 94 ? -0.899 -0.621 -2.312 1.00 97.81 94 PHE A CA 1
ATOM 755 C C . PHE A 1 94 ? -1.207 0.338 -3.464 1.00 97.81 94 PHE A C 1
ATOM 757 O O . PHE A 1 94 ? -1.026 1.552 -3.313 1.00 97.81 94 PHE A O 1
ATOM 764 N N . ASP A 1 95 ? -1.712 -0.167 -4.583 1.00 97.75 95 ASP A N 1
ATOM 765 C CA . ASP A 1 95 ? -2.134 0.675 -5.695 1.00 97.75 95 ASP A CA 1
ATOM 766 C C . ASP A 1 95 ? -3.530 1.269 -5.442 1.00 97.75 95 ASP A C 1
ATOM 768 O O . ASP A 1 95 ? -4.545 0.576 -5.390 1.00 97.75 95 ASP A O 1
ATOM 772 N N . GLY A 1 96 ? -3.580 2.589 -5.252 1.00 97.12 96 GLY A N 1
ATOM 773 C CA . GLY A 1 96 ? -4.806 3.371 -5.110 1.00 97.12 96 GLY A CA 1
ATOM 774 C C . GLY A 1 96 ? -5.340 3.959 -6.422 1.00 97.12 96 GLY A C 1
ATOM 775 O O . GLY A 1 96 ? -6.315 4.716 -6.382 1.00 97.12 96 GLY A O 1
ATOM 776 N N . ASN A 1 97 ? -4.714 3.679 -7.569 1.00 96.69 97 ASN A N 1
ATOM 777 C CA . ASN A 1 97 ? -5.212 4.096 -8.879 1.00 96.69 97 ASN A CA 1
ATOM 778 C C . ASN A 1 97 ? -6.442 3.283 -9.285 1.00 96.69 97 ASN A C 1
ATOM 780 O O . ASN A 1 97 ? -6.641 2.166 -8.835 1.00 96.69 97 ASN A O 1
ATOM 784 N N . GLN A 1 98 ? -7.286 3.835 -10.159 1.00 94.81 98 GLN A N 1
ATOM 785 C CA . GLN A 1 98 ? -8.543 3.185 -10.543 1.00 94.81 98 GLN A CA 1
ATOM 786 C C . GLN A 1 98 ? -8.330 1.855 -11.288 1.00 94.81 98 GLN A C 1
ATOM 788 O O . GLN A 1 98 ? -9.121 0.934 -11.112 1.00 94.81 98 GLN A O 1
ATOM 793 N N . GLU A 1 99 ? -7.296 1.763 -12.127 1.00 93.06 99 GLU A N 1
ATOM 794 C CA . GLU A 1 99 ? -7.054 0.598 -12.992 1.00 93.06 99 GLU A CA 1
ATOM 795 C C . GLU A 1 99 ? -6.363 -0.566 -12.271 1.00 93.06 99 GLU A C 1
ATOM 797 O O . GLU A 1 99 ? -6.565 -1.721 -12.647 1.00 93.06 99 GLU A O 1
ATOM 802 N N . GLY A 1 100 ? -5.581 -0.269 -11.230 1.00 92.75 100 GLY A N 1
ATOM 803 C CA . GLY A 1 100 ? -4.882 -1.257 -10.409 1.00 92.75 100 GLY A CA 1
ATOM 804 C C . GLY A 1 100 ? -5.373 -1.330 -8.967 1.00 92.75 100 GLY A C 1
ATOM 805 O O . GLY A 1 100 ? -4.704 -1.938 -8.141 1.00 92.75 100 GLY A O 1
ATOM 806 N N . TYR A 1 101 ? -6.523 -0.723 -8.652 1.00 97.00 101 TYR A N 1
ATOM 807 C CA . TYR A 1 101 ? -7.010 -0.587 -7.278 1.00 97.00 101 TYR A CA 1
ATOM 808 C C . TYR A 1 101 ? -6.999 -1.923 -6.529 1.00 97.00 101 TYR A C 1
ATOM 810 O O . TYR A 1 101 ? -7.649 -2.873 -6.964 1.00 97.00 101 TYR A O 1
ATOM 818 N N . GLY A 1 102 ? -6.293 -1.977 -5.399 1.00 96.44 102 GLY A N 1
ATOM 819 C CA . GLY A 1 102 ? -6.203 -3.181 -4.568 1.00 96.44 102 GLY A CA 1
ATOM 820 C C . GLY A 1 102 ? -4.918 -3.986 -4.756 1.00 96.44 102 GLY A C 1
ATOM 821 O O . GLY A 1 102 ? -4.529 -4.710 -3.836 1.00 96.44 102 GLY A O 1
ATOM 822 N N . ARG A 1 103 ? -4.228 -3.822 -5.893 1.00 97.50 103 ARG A N 1
ATOM 823 C CA . ARG A 1 103 ? -2.980 -4.535 -6.183 1.00 97.50 103 ARG A CA 1
ATOM 824 C C . ARG A 1 103 ? -1.880 -4.156 -5.208 1.00 97.50 103 ARG A C 1
ATOM 826 O O . ARG A 1 103 ? -1.758 -3.003 -4.791 1.00 97.50 103 ARG A O 1
ATOM 833 N N . ILE A 1 104 ? -1.056 -5.142 -4.884 1.00 95.69 104 ILE A N 1
ATOM 834 C CA . ILE A 1 104 ? 0.150 -4.982 -4.084 1.00 95.69 104 ILE A CA 1
ATOM 835 C C . ILE A 1 104 ? 1.341 -5.008 -5.029 1.00 95.69 104 ILE A C 1
ATOM 837 O O . ILE A 1 104 ? 1.539 -5.983 -5.752 1.00 95.69 104 ILE A O 1
ATOM 841 N N . LEU A 1 105 ? 2.111 -3.929 -5.021 1.00 94.19 105 LEU A N 1
ATOM 842 C CA . LEU A 1 105 ? 3.241 -3.708 -5.906 1.00 94.19 105 LEU A CA 1
ATOM 843 C C . LEU A 1 105 ? 4.545 -3.862 -5.135 1.00 94.19 105 LEU A C 1
ATOM 845 O O . LEU A 1 105 ? 4.683 -3.322 -4.032 1.00 94.19 105 LEU A O 1
ATOM 849 N N . ASP A 1 106 ? 5.496 -4.549 -5.750 1.00 91.31 106 ASP A N 1
ATOM 850 C CA . ASP A 1 106 ? 6.897 -4.490 -5.362 1.00 91.31 106 ASP A CA 1
ATOM 851 C C . ASP A 1 106 ? 7.488 -3.153 -5.800 1.00 91.31 106 ASP A C 1
ATOM 853 O O . ASP A 1 106 ? 7.417 -2.809 -6.980 1.00 91.31 106 ASP A O 1
ATOM 857 N N . ILE A 1 107 ? 8.054 -2.400 -4.858 1.00 89.38 107 ILE A N 1
ATOM 858 C CA . ILE A 1 107 ? 8.775 -1.160 -5.156 1.00 89.38 107 ILE A CA 1
ATOM 859 C C . ILE A 1 107 ? 10.188 -1.166 -4.547 1.00 89.38 107 ILE A C 1
ATOM 861 O O . ILE A 1 107 ? 10.708 -0.120 -4.163 1.00 89.38 107 ILE A O 1
ATOM 865 N N . PHE A 1 108 ? 10.822 -2.338 -4.446 1.00 77.88 108 PHE A N 1
ATOM 866 C CA . PHE A 1 108 ? 12.153 -2.542 -3.850 1.00 77.88 108 PHE A CA 1
ATOM 867 C C . PHE A 1 108 ? 13.331 -2.014 -4.699 1.00 77.88 108 PHE A C 1
ATOM 869 O O . PHE A 1 108 ? 14.492 -2.279 -4.385 1.00 77.88 108 PHE A O 1
ATOM 876 N N . HIS A 1 109 ? 13.067 -1.291 -5.789 1.00 70.38 109 HIS A N 1
ATOM 877 C CA . HIS A 1 109 ? 14.060 -0.958 -6.812 1.00 70.38 109 HIS A CA 1
ATOM 878 C C . HIS A 1 109 ? 14.375 0.540 -6.873 1.00 70.38 109 HIS A C 1
ATOM 880 O O . HIS A 1 109 ? 13.520 1.378 -6.614 1.00 70.38 109 HIS A O 1
ATOM 886 N N . GLU A 1 110 ? 15.593 0.888 -7.299 1.00 70.94 110 GLU A N 1
ATOM 887 C CA . GLU A 1 110 ? 16.007 2.283 -7.550 1.00 70.94 110 GLU A CA 1
ATOM 888 C C . GLU A 1 110 ? 15.238 2.933 -8.723 1.00 70.94 110 GLU A C 1
ATOM 890 O O . GLU A 1 110 ? 15.299 4.143 -8.921 1.00 70.94 110 GLU A O 1
ATOM 895 N N . GLU A 1 111 ? 14.484 2.136 -9.484 1.00 84.75 111 GLU A N 1
ATOM 896 C CA . GLU A 1 111 ? 13.768 2.523 -10.704 1.00 84.75 111 GLU A CA 1
ATOM 897 C C . GLU A 1 111 ? 12.262 2.717 -10.456 1.00 84.75 111 GLU A C 1
ATOM 899 O O . GLU A 1 111 ? 11.407 2.371 -11.280 1.00 84.75 111 GLU A O 1
ATOM 904 N N . VAL A 1 112 ? 11.899 3.272 -9.296 1.00 90.31 112 VAL A N 1
ATOM 905 C CA . VAL A 1 112 ? 10.491 3.538 -8.987 1.00 90.31 112 VAL A CA 1
ATOM 906 C C . VAL A 1 112 ? 9.873 4.483 -10.016 1.00 90.31 112 VAL A C 1
ATOM 908 O O . VAL A 1 112 ? 10.415 5.544 -10.316 1.00 90.31 112 VAL A O 1
ATOM 911 N N . GLY A 1 113 ? 8.721 4.087 -10.561 1.00 89.81 113 GLY A N 1
ATOM 912 C CA . GLY A 1 113 ? 8.020 4.815 -11.618 1.00 89.81 113 GLY A CA 1
ATOM 913 C C . GLY A 1 113 ? 8.403 4.429 -13.054 1.00 89.81 113 GLY A C 1
ATOM 914 O O . GLY A 1 113 ? 7.814 4.980 -13.981 1.00 89.81 113 GLY A O 1
ATOM 915 N N . TYR A 1 114 ? 9.347 3.509 -13.272 1.00 91.06 114 TYR A N 1
ATOM 916 C CA . TYR A 1 114 ? 9.628 2.951 -14.602 1.00 91.06 114 TYR A CA 1
ATOM 917 C C . TYR A 1 114 ? 8.757 1.723 -14.910 1.00 91.06 114 TYR A C 1
ATOM 919 O O . TYR A 1 114 ? 8.372 0.989 -14.000 1.00 91.06 114 TYR A O 1
ATOM 927 N N . GLU A 1 115 ? 8.415 1.539 -16.187 1.00 88.88 115 GLU A N 1
ATOM 928 C CA . GLU A 1 115 ? 7.619 0.403 -16.681 1.00 88.88 115 GLU A CA 1
ATOM 929 C C . GLU A 1 115 ? 8.362 -0.921 -16.465 1.00 88.88 115 GLU A C 1
ATOM 931 O O . GLU A 1 115 ? 9.588 -0.956 -16.530 1.00 88.88 115 GLU A O 1
ATOM 936 N N . GLU A 1 116 ? 7.623 -2.006 -16.217 1.00 85.50 116 GLU A N 1
ATOM 937 C CA . GLU A 1 116 ? 8.179 -3.359 -16.005 1.00 85.50 116 GLU A CA 1
ATOM 938 C C . GLU A 1 116 ? 9.103 -3.507 -14.774 1.00 85.50 116 GLU A C 1
ATOM 940 O O . GLU A 1 116 ? 9.620 -4.592 -14.514 1.00 85.50 116 GLU A O 1
ATOM 945 N N . CYS A 1 117 ? 9.257 -2.458 -13.959 1.00 87.38 117 CYS A N 1
ATOM 946 C CA . CYS A 1 117 ? 10.049 -2.490 -12.724 1.00 87.38 117 CYS A CA 1
ATOM 947 C C . CYS A 1 117 ? 9.206 -2.776 -11.466 1.00 87.38 117 CYS A C 1
ATOM 949 O O . CYS A 1 117 ? 9.773 -3.053 -10.413 1.00 87.38 117 CYS A O 1
ATOM 951 N N . HIS A 1 118 ? 7.869 -2.718 -11.558 1.00 90.75 118 HIS A N 1
ATOM 952 C CA . HIS A 1 118 ? 6.953 -2.870 -10.412 1.00 90.75 118 HIS A CA 1
ATOM 953 C C . HIS A 1 118 ? 6.125 -4.139 -10.562 1.00 90.75 118 HIS A C 1
ATOM 955 O O . HIS A 1 118 ? 5.077 -4.146 -11.212 1.00 90.75 118 HIS A O 1
ATOM 961 N N . GLY A 1 119 ? 6.624 -5.233 -9.988 1.00 91.50 119 GLY A N 1
ATOM 962 C CA . GLY A 1 119 ? 5.944 -6.524 -10.014 1.00 91.50 119 GLY A CA 1
ATOM 963 C C . GLY A 1 119 ? 4.652 -6.498 -9.199 1.00 91.50 119 GLY A C 1
ATOM 964 O O . GLY A 1 119 ? 4.628 -6.032 -8.060 1.00 91.50 119 GLY A O 1
ATOM 965 N N . ILE A 1 120 ? 3.573 -7.036 -9.762 1.00 93.81 120 ILE A N 1
ATOM 966 C CA . ILE A 1 120 ? 2.319 -7.257 -9.041 1.00 93.81 120 ILE A CA 1
ATOM 967 C C . ILE A 1 120 ? 2.486 -8.524 -8.200 1.00 93.81 120 ILE A C 1
ATOM 969 O O . ILE A 1 120 ? 2.560 -9.637 -8.727 1.00 93.81 120 ILE A O 1
ATOM 973 N N . ILE A 1 121 ? 2.551 -8.338 -6.885 1.00 91.69 121 ILE A N 1
ATOM 974 C CA . ILE A 1 121 ? 2.747 -9.405 -5.901 1.00 91.69 121 ILE A CA 1
ATOM 975 C C . ILE A 1 121 ? 1.440 -10.143 -5.597 1.00 91.69 121 ILE A C 1
ATOM 977 O O . ILE A 1 121 ? 1.412 -11.365 -5.442 1.00 91.69 121 ILE A O 1
ATOM 981 N N . ALA A 1 122 ? 0.357 -9.379 -5.480 1.00 93.38 122 ALA A N 1
ATOM 982 C CA . ALA A 1 122 ? -0.976 -9.867 -5.153 1.00 93.38 122 ALA A CA 1
ATOM 983 C C . ALA A 1 122 ? -2.032 -8.906 -5.714 1.00 93.38 122 ALA A C 1
ATOM 985 O O . ALA A 1 122 ? -1.786 -7.704 -5.815 1.00 93.38 122 ALA A O 1
ATOM 986 N N . GLU A 1 123 ? -3.228 -9.403 -6.021 1.00 96.19 123 GLU A N 1
ATOM 987 C CA . GLU A 1 123 ? -4.363 -8.584 -6.475 1.00 96.19 123 GLU A CA 1
ATOM 988 C C . GLU A 1 123 ? -5.136 -7.958 -5.300 1.00 96.19 123 GLU A C 1
ATOM 990 O O . GLU A 1 123 ? -6.038 -7.146 -5.501 1.00 96.19 123 GLU A O 1
ATOM 995 N N . SER A 1 124 ? -4.818 -8.343 -4.057 1.00 96.06 124 SER A N 1
ATOM 996 C CA . SER A 1 124 ? -5.436 -7.782 -2.852 1.00 96.06 124 SER A CA 1
ATOM 997 C C . SER A 1 124 ? -4.583 -7.964 -1.593 1.00 96.06 124 SER A C 1
ATOM 999 O O . SER A 1 124 ? -3.734 -8.852 -1.514 1.00 96.06 124 SER A O 1
ATOM 1001 N N . ILE A 1 125 ? -4.885 -7.181 -0.549 1.00 94.38 125 ILE A N 1
ATOM 1002 C CA . ILE A 1 125 ? -4.307 -7.361 0.797 1.00 94.38 125 ILE A CA 1
ATOM 1003 C C . ILE A 1 125 ? -4.611 -8.765 1.339 1.00 94.38 125 ILE A C 1
ATOM 1005 O O . ILE A 1 125 ? -3.745 -9.390 1.942 1.00 94.38 125 ILE A O 1
ATOM 1009 N N . THR A 1 126 ? -5.831 -9.273 1.143 1.00 93.44 126 THR A N 1
ATOM 1010 C CA . THR A 1 126 ? -6.210 -10.612 1.619 1.00 93.44 126 THR A CA 1
ATOM 1011 C C . THR A 1 126 ? -5.372 -11.691 0.953 1.00 93.44 126 THR A C 1
ATOM 1013 O O . THR A 1 126 ? -4.844 -12.552 1.646 1.00 93.44 126 THR A O 1
ATOM 1016 N N . GLU A 1 127 ? -5.192 -11.608 -0.365 1.00 93.00 127 GLU A N 1
ATOM 1017 C CA . GLU A 1 127 ? -4.350 -12.549 -1.096 1.00 93.00 127 GLU A CA 1
ATOM 1018 C C . GLU A 1 127 ? -2.892 -12.483 -0.630 1.00 93.00 127 GLU A C 1
ATOM 1020 O O . GLU A 1 127 ? -2.293 -13.526 -0.385 1.00 93.00 127 GLU A O 1
ATOM 1025 N N . LEU A 1 128 ? -2.340 -11.279 -0.434 1.00 90.75 128 LEU A N 1
ATOM 1026 C CA . LEU A 1 128 ? -0.999 -11.111 0.129 1.00 90.75 128 LEU A CA 1
ATOM 1027 C C . LEU A 1 128 ? -0.870 -11.838 1.478 1.00 90.75 128 LEU A C 1
ATOM 1029 O O . LEU A 1 128 ? 0.062 -12.614 1.681 1.00 90.75 128 LEU A O 1
ATOM 1033 N N . LEU A 1 129 ? -1.806 -11.601 2.400 1.00 87.62 129 LEU A N 1
ATOM 1034 C CA . LEU A 1 129 ? -1.789 -12.227 3.724 1.00 87.62 129 LEU A CA 1
ATOM 1035 C C . LEU A 1 129 ? -1.934 -13.754 3.639 1.00 87.62 129 LEU A C 1
ATOM 1037 O O . LEU A 1 129 ? -1.217 -14.466 4.339 1.00 87.62 129 LEU A O 1
ATOM 1041 N N . ASP A 1 130 ? -2.809 -14.261 2.769 1.00 87.75 130 ASP A N 1
ATOM 1042 C CA . ASP A 1 130 ? -2.986 -15.699 2.548 1.00 87.75 130 ASP A CA 1
ATOM 1043 C C . ASP A 1 130 ? -1.709 -16.343 1.989 1.00 87.75 130 ASP A C 1
ATOM 1045 O O . ASP A 1 130 ? -1.303 -17.405 2.467 1.00 87.75 130 ASP A O 1
ATOM 1049 N N . GLN A 1 131 ? -1.037 -15.698 1.028 1.00 83.50 131 GLN A N 1
ATOM 1050 C CA . GLN A 1 131 ? 0.246 -16.165 0.493 1.00 83.50 131 GLN A CA 1
ATOM 1051 C C . GLN A 1 131 ? 1.322 -16.214 1.588 1.00 83.50 131 GLN A C 1
ATOM 1053 O O . GLN A 1 131 ? 2.030 -17.217 1.700 1.00 83.50 131 GLN A O 1
ATOM 1058 N N . LEU A 1 132 ? 1.412 -15.178 2.431 1.00 80.31 132 LEU A N 1
ATOM 1059 C CA . LEU A 1 132 ? 2.364 -15.130 3.546 1.00 80.31 132 LEU A CA 1
ATOM 1060 C C . LEU A 1 132 ? 2.102 -16.238 4.574 1.00 80.31 132 LEU A C 1
ATOM 1062 O O . LEU A 1 132 ? 3.045 -16.856 5.063 1.00 80.31 132 LEU A O 1
ATOM 1066 N N . VAL A 1 133 ? 0.836 -16.542 4.879 1.00 80.88 133 VAL A N 1
ATOM 1067 C CA . VAL A 1 133 ? 0.488 -17.656 5.778 1.00 80.88 133 VAL A CA 1
ATOM 1068 C C . VAL A 1 133 ? 0.829 -19.007 5.146 1.00 80.88 133 VAL A C 1
ATOM 1070 O O . VAL A 1 133 ? 1.393 -19.870 5.815 1.00 80.88 133 VAL A O 1
ATOM 1073 N N . GLN A 1 134 ? 0.506 -19.212 3.866 1.00 80.81 134 GLN A N 1
ATOM 1074 C CA . GLN A 1 134 ? 0.752 -20.485 3.174 1.00 80.81 134 GLN A CA 1
ATOM 1075 C C . GLN A 1 134 ? 2.239 -20.804 3.009 1.00 80.81 134 GLN A C 1
ATOM 1077 O O . GLN A 1 134 ? 2.611 -21.976 2.961 1.00 80.81 134 GLN A O 1
ATOM 1082 N N . ARG A 1 135 ? 3.080 -19.772 2.918 1.00 75.50 135 ARG A N 1
ATOM 1083 C CA . ARG A 1 135 ? 4.531 -19.890 2.735 1.00 75.50 135 ARG A CA 1
ATOM 1084 C C . ARG A 1 135 ? 5.316 -19.773 4.033 1.00 75.50 135 ARG A C 1
ATOM 1086 O O . ARG A 1 135 ? 6.518 -19.553 3.991 1.00 75.50 135 ARG A O 1
ATOM 1093 N N . ASP A 1 136 ? 4.650 -19.912 5.176 1.00 69.56 136 ASP A N 1
ATOM 1094 C CA . ASP A 1 136 ? 5.296 -19.869 6.487 1.00 69.56 136 ASP A CA 1
ATOM 1095 C C . ASP A 1 136 ? 6.114 -18.578 6.709 1.00 69.56 136 ASP A C 1
ATOM 1097 O O . ASP A 1 136 ? 7.221 -18.583 7.235 1.00 69.56 136 ASP A O 1
ATOM 1101 N N . GLY A 1 137 ? 5.590 -17.441 6.242 1.00 62.31 137 GLY A N 1
ATOM 1102 C CA . GLY A 1 137 ? 6.257 -16.142 6.341 1.00 62.31 137 GLY A CA 1
ATOM 1103 C C . GLY A 1 137 ? 7.449 -15.943 5.398 1.00 62.31 137 GLY A C 1
ATOM 1104 O O . GLY A 1 137 ? 8.063 -14.882 5.456 1.00 62.31 137 GLY A O 1
ATOM 1105 N N . THR A 1 138 ? 7.772 -16.907 4.527 1.00 60.78 138 THR A N 1
ATOM 1106 C CA . THR A 1 138 ? 8.701 -16.681 3.411 1.00 60.78 138 THR A CA 1
ATOM 1107 C C . THR A 1 138 ? 8.022 -15.794 2.364 1.00 60.78 138 THR A C 1
ATOM 1109 O O . THR A 1 138 ? 6.902 -16.081 1.926 1.00 60.78 138 THR A O 1
ATOM 1112 N N . ASP A 1 139 ? 8.680 -14.708 1.968 1.00 65.19 139 ASP A N 1
ATOM 1113 C CA . ASP A 1 139 ? 8.189 -13.784 0.947 1.00 65.19 139 ASP A CA 1
ATOM 1114 C C . ASP A 1 139 ? 8.679 -14.185 -0.462 1.00 65.19 139 ASP A C 1
ATOM 1116 O O . ASP A 1 139 ? 9.226 -15.267 -0.690 1.00 65.19 139 ASP A O 1
ATOM 1120 N N . TRP A 1 140 ? 8.376 -13.355 -1.458 1.00 68.31 140 TRP A N 1
ATOM 1121 C CA . TRP A 1 140 ? 8.878 -13.511 -2.828 1.00 68.31 140 TRP A CA 1
ATOM 1122 C C . TRP A 1 140 ? 10.308 -12.997 -3.007 1.00 68.31 140 TRP A C 1
ATOM 1124 O O . TRP A 1 140 ? 10.907 -13.201 -4.064 1.00 68.31 140 TRP A O 1
ATOM 1134 N N . PHE A 1 141 ? 10.859 -12.320 -2.001 1.00 59.41 141 PHE A N 1
ATOM 1135 C CA . PHE A 1 141 ? 12.141 -11.655 -2.105 1.00 59.41 141 PHE A CA 1
ATOM 1136 C C . PHE A 1 141 ? 13.278 -12.673 -1.961 1.00 59.41 141 PHE A C 1
ATOM 1138 O O . PHE A 1 141 ? 13.394 -13.386 -0.969 1.00 59.41 141 PHE A O 1
ATOM 1145 N N . GLY A 1 142 ? 14.130 -12.772 -2.984 1.00 56.88 142 GLY A N 1
ATOM 1146 C CA . GLY A 1 142 ? 15.254 -13.717 -2.998 1.00 56.88 142 GLY A CA 1
ATOM 1147 C C . GLY A 1 142 ? 14.883 -15.167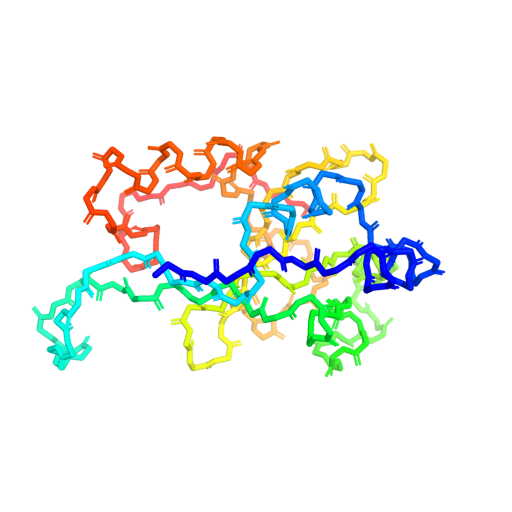 -3.336 1.00 56.88 142 GLY A C 1
ATOM 1148 O O . GLY A 1 142 ? 15.754 -16.034 -3.298 1.00 56.88 142 GLY A O 1
ATOM 1149 N N . ASN A 1 143 ? 13.627 -15.438 -3.707 1.00 66.69 143 ASN A N 1
ATOM 1150 C CA . ASN A 1 143 ? 13.212 -16.734 -4.236 1.00 66.69 143 ASN A CA 1
ATOM 1151 C C . ASN A 1 143 ? 13.192 -16.707 -5.774 1.00 66.69 143 ASN A C 1
ATOM 1153 O O . ASN A 1 143 ? 12.284 -16.138 -6.375 1.00 66.69 143 ASN A O 1
ATOM 1157 N N . GLU A 1 144 ? 14.172 -17.357 -6.410 1.00 63.62 144 GLU A N 1
ATOM 1158 C CA . GLU A 1 144 ? 14.305 -17.417 -7.878 1.00 63.62 144 GLU A CA 1
ATOM 1159 C C . GLU A 1 144 ? 13.109 -18.082 -8.587 1.00 63.62 144 GLU A C 1
ATOM 1161 O O . GLU A 1 144 ? 12.896 -17.861 -9.778 1.00 63.62 144 GLU A O 1
ATOM 1166 N N . GLU A 1 145 ? 12.311 -18.885 -7.878 1.00 70.44 145 GLU A N 1
ATOM 1167 C CA . GLU A 1 145 ? 11.117 -19.528 -8.438 1.00 70.44 145 GLU A CA 1
ATOM 1168 C C . GLU A 1 145 ? 9.876 -18.629 -8.390 1.00 70.44 145 GLU A C 1
ATOM 1170 O O . GLU A 1 145 ? 8.851 -18.951 -8.999 1.00 70.44 145 GLU A O 1
ATOM 1175 N N . TRP A 1 146 ? 9.937 -17.506 -7.671 1.00 74.75 146 TRP A N 1
ATOM 1176 C CA . TRP A 1 146 ? 8.818 -16.583 -7.611 1.00 74.75 146 TRP A CA 1
ATOM 1177 C C . TRP A 1 146 ? 8.724 -15.751 -8.890 1.00 74.75 146 TRP A C 1
ATOM 1179 O O . TRP A 1 146 ? 9.724 -15.285 -9.434 1.00 74.75 146 TRP A O 1
ATOM 1189 N N . GLN A 1 147 ? 7.499 -15.577 -9.378 1.00 80.31 147 GLN A N 1
ATOM 1190 C CA . GLN A 1 147 ? 7.192 -14.769 -10.550 1.00 80.31 147 GLN A CA 1
ATOM 1191 C C . GLN A 1 147 ? 6.039 -13.824 -10.207 1.00 80.31 147 GLN A C 1
ATOM 1193 O O . GLN A 1 147 ? 5.060 -14.276 -9.600 1.00 80.31 147 GLN A O 1
ATOM 1198 N N . PRO A 1 148 ? 6.120 -12.546 -10.609 1.00 85.75 148 PRO A N 1
ATOM 1199 C CA . PRO A 1 148 ? 5.010 -11.628 -10.437 1.00 85.75 148 PRO A CA 1
ATOM 1200 C C . PRO A 1 148 ? 3.814 -12.045 -11.285 1.00 85.75 148 PRO A C 1
ATOM 1202 O O . PRO A 1 148 ? 3.952 -12.669 -12.339 1.00 85.75 148 PRO A O 1
ATOM 1205 N N . LEU A 1 149 ? 2.619 -11.667 -10.826 1.00 89.06 149 LEU A N 1
ATOM 1206 C CA . LEU A 1 149 ? 1.364 -11.896 -11.553 1.00 89.06 149 LEU A CA 1
ATOM 1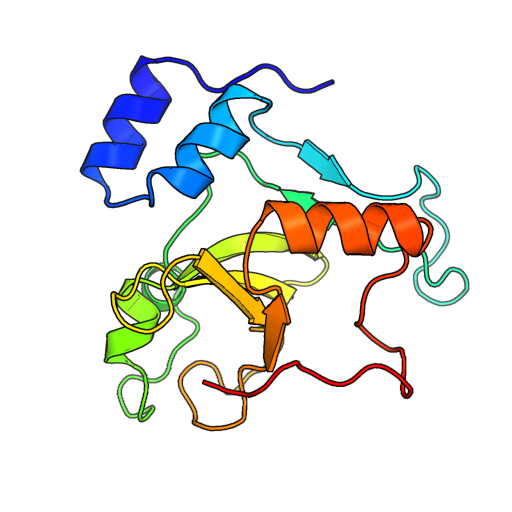207 C C . LEU A 1 149 ? 1.304 -11.089 -12.860 1.00 89.06 149 LEU A C 1
ATOM 1209 O O . LEU A 1 149 ? 0.571 -11.424 -13.789 1.00 89.06 149 LEU A O 1
ATOM 1213 N N . GLY A 1 150 ? 2.100 -10.028 -12.918 1.00 90.00 150 GLY A N 1
ATOM 1214 C CA . GLY A 1 150 ? 2.289 -9.124 -14.035 1.00 90.00 150 GLY A CA 1
ATOM 1215 C C . GLY A 1 150 ? 3.128 -7.941 -13.574 1.00 90.00 150 GLY A C 1
ATOM 1216 O O . GLY A 1 150 ? 3.605 -7.912 -12.440 1.00 90.00 150 GLY A O 1
ATOM 1217 N N . TYR A 1 151 ? 3.272 -6.950 -14.436 1.00 90.19 151 TYR A N 1
ATOM 1218 C CA . TYR A 1 151 ? 3.915 -5.690 -14.094 1.00 90.19 151 TYR A CA 1
ATOM 1219 C C . TYR A 1 151 ? 2.948 -4.548 -14.362 1.00 90.19 151 TYR A C 1
ATOM 1221 O O . TYR A 1 151 ? 2.030 -4.690 -15.179 1.00 90.19 151 TYR A O 1
ATOM 1229 N N . VAL A 1 152 ? 3.140 -3.452 -13.634 1.00 86.88 152 VAL A N 1
ATOM 1230 C CA . VAL A 1 152 ? 2.464 -2.184 -13.925 1.00 86.88 152 VAL A CA 1
ATOM 1231 C C . VAL A 1 152 ? 3.117 -1.493 -15.113 1.00 86.88 152 VAL A C 1
ATOM 1233 O O . VAL A 1 152 ? 4.369 -1.507 -15.192 1.00 86.88 152 VAL A O 1
#

Organism: NCBI:txid391612

Secondary structure (DSSP, 8-state):
-PPPPPHHHHHHHHHTT--HHHHHHHHH-SSEEES-S----TTT-----EEE--TTT-EEHHHHT-S-TTSTTTTGGGGEEEEEE-STT-EEEEE-STTTTT-EEE--STTTTSTT-SBEEESSHHHHHHHHHHTTT--STT-TT---S-B-

InterPro domains:
  IPR018958 Knr4/Smi1-like domain [PF09346] (11-130)
  IPR037883 Knr4/Smi1-like domain superfamily [G3DSA:3.40.1580.10] (4-139)
  IPR037883 Knr4/Smi1-like domain superfamily [SSF160631] (5-145)